Protein AF-A0A6V8Q022-F1 (afdb_monomer)

Sequence (103 aa):
PDPLVVPGGESLSDVFRRSVGVIEEIIENNGGETIQICSHDAVNKVLLCHFLGLELSSFWKFKQGNGCINIIDVLDRNNFMIMLVNDTCHLGGIVDSTAEGAL

InterPro domains:
  IPR013078 Histidine phosphatase superfamily, clade-1 [PF00300] (6-87)
  IPR029033 Histidine phosphatase superfamily [G3DSA:3.40.50.1240] (1-99)
  IPR029033 Histidine phosphatase superfamily [SSF53254] (6-95)

Secondary structure (DSSP, 8-state):
--S---TTS--HHHHHHHHHHHHHHHHHH-TTS-------HHHHHHHHHHHTT--GGGGGG----TT-EEEEEEEETTEEEEEEEEE-GGGTS----PPTT--

Radius of gyration: 14.23 Å; Cα contacts (8 Å, |Δi|>4): 105; chains: 1; bounding box: 35×35×34 Å

Nearest PDB structures (foldseek):
  4ij6-assembly1_B  TM=9.420E-01  e=1.688E-05  Hydrogenobacter thermophilus TK-6
  4ij5-assembly1_B  TM=9.083E-01  e=4.224E-05  Hydrogenobacter thermophilus TK-6
  5zr2-assembly2_D-2  TM=8.784E-01  e=6.198E-04  Entamoeba histolytica HM-1:IMSS-A
  6m1x-assembly1_B  TM=8.813E-01  e=2.620E-03  Entamoeba histolytica
  6cni-assembly1_A  TM=6.583E-01  e=1.027E-01  Homo sapiens

Solvent-accessible surface area (backbone atoms only — not comparable to full-atom values): 6662 Å² total; per-residue (Å²): 134,80,92,62,64,46,91,95,57,66,37,70,67,52,51,32,55,60,51,49,54,52,49,53,53,50,54,74,76,46,76,95,62,89,82,88,84,88,83,51,61,72,56,54,32,41,46,49,23,58,61,70,74,45,61,75,88,52,40,82,77,59,75,62,29,86,86,36,44,66,42,72,48,74,80,50,101,89,41,56,44,81,77,41,73,48,44,24,61,95,78,78,37,88,53,82,76,66,61,92,82,78,119

Mean predicted aligned error: 5.24 Å

Foldseek 3Di:
DQPDDDVVDDGLVRLLVVLVVVVLVVCVVAPPDDDDDDDDLSNVLSVVCQQVVHDCVCSVVADAAVPFDWDWDDPDSRHIDTPDGRDPVVVPDRRPPDPVPPD

Structure (mmCIF, N/CA/C/O backbone):
data_AF-A0A6V8Q022-F1
#
_entry.id   AF-A0A6V8Q022-F1
#
loop_
_atom_site.group_PDB
_atom_site.id
_atom_site.type_symbol
_atom_site.label_atom_id
_atom_site.label_alt_id
_atom_site.label_comp_id
_atom_site.label_asym_id
_atom_site.label_entity_id
_atom_site.label_seq_id
_atom_site.pdbx_PDB_ins_code
_atom_site.Cartn_x
_atom_site.Cartn_y
_atom_site.Cartn_z
_atom_site.occupancy
_atom_site.B_iso_or_equiv
_atom_site.auth_seq_id
_atom_site.auth_comp_id
_atom_site.auth_asym_id
_atom_site.auth_atom_id
_atom_site.pdbx_PDB_model_num
ATOM 1 N N . PRO A 1 1 ? 19.145 8.368 -7.237 1.00 42.22 1 PRO A N 1
ATOM 2 C CA . PRO A 1 1 ? 18.856 7.746 -8.550 1.00 42.22 1 PRO A CA 1
ATOM 3 C C . PRO A 1 1 ? 17.777 6.681 -8.368 1.00 42.22 1 PRO A C 1
ATOM 5 O O . PRO A 1 1 ? 17.984 5.769 -7.579 1.00 42.22 1 PRO A O 1
ATOM 8 N N . ASP A 1 2 ? 16.627 6.855 -9.013 1.00 50.53 2 ASP A N 1
ATOM 9 C CA . ASP A 1 2 ? 15.558 5.856 -9.026 1.00 50.53 2 ASP A CA 1
ATOM 10 C C . ASP A 1 2 ? 15.916 4.817 -10.106 1.00 50.53 2 ASP A C 1
ATOM 12 O O . ASP A 1 2 ? 15.924 5.163 -11.289 1.00 50.53 2 ASP A O 1
ATOM 16 N N . PRO A 1 3 ? 16.366 3.602 -9.744 1.00 54.34 3 PRO A N 1
ATOM 17 C CA . PRO A 1 3 ? 17.010 2.687 -10.687 1.00 54.34 3 PRO A CA 1
ATOM 18 C C . PRO A 1 3 ? 16.034 2.020 -11.672 1.00 54.34 3 PRO A C 1
ATOM 20 O O . PRO A 1 3 ? 16.470 1.207 -12.482 1.00 54.34 3 PRO A O 1
ATOM 23 N N . LEU A 1 4 ? 14.737 2.343 -11.620 1.00 60.78 4 LEU A N 1
ATOM 24 C CA . LEU A 1 4 ? 13.678 1.548 -12.245 1.00 60.78 4 LEU A CA 1
ATOM 25 C C . LEU A 1 4 ? 12.785 2.340 -13.210 1.00 60.78 4 LEU A C 1
ATOM 27 O O . LEU A 1 4 ? 11.575 2.147 -13.264 1.00 60.78 4 LEU A O 1
ATOM 31 N N . VAL A 1 5 ? 13.379 3.223 -14.015 1.00 66.50 5 VAL A N 1
ATOM 32 C CA . VAL A 1 5 ? 12.666 3.809 -15.160 1.00 66.50 5 VAL A CA 1
ATOM 33 C C . VAL A 1 5 ? 12.701 2.813 -16.317 1.00 66.50 5 VAL A C 1
ATOM 35 O O . VAL A 1 5 ? 13.711 2.672 -17.008 1.00 66.50 5 VAL A O 1
ATOM 38 N N . VAL A 1 6 ? 11.589 2.111 -16.530 1.00 74.25 6 VAL A N 1
ATOM 39 C CA . VAL A 1 6 ? 11.403 1.265 -17.715 1.00 74.25 6 VAL A CA 1
ATOM 40 C C . VAL A 1 6 ? 11.260 2.179 -18.940 1.00 74.25 6 VAL A C 1
ATOM 42 O O . VAL A 1 6 ? 10.472 3.125 -18.888 1.00 74.25 6 VAL A O 1
ATOM 45 N N . PRO A 1 7 ? 11.980 1.946 -20.054 1.00 81.75 7 PRO A N 1
ATOM 46 C CA . PRO A 1 7 ? 11.812 2.745 -21.265 1.00 81.75 7 PRO A CA 1
ATOM 47 C C . PRO A 1 7 ? 10.350 2.759 -21.737 1.00 81.75 7 PRO A C 1
ATOM 49 O O . PRO A 1 7 ? 9.783 1.713 -22.043 1.00 81.75 7 PRO A O 1
ATOM 52 N N . GLY A 1 8 ? 9.740 3.946 -21.781 1.00 84.31 8 GLY A N 1
ATOM 53 C CA . GLY A 1 8 ? 8.325 4.123 -22.134 1.00 84.31 8 GLY A CA 1
ATOM 54 C C . GLY A 1 8 ? 7.320 3.770 -21.026 1.00 84.31 8 GLY A C 1
ATOM 55 O O . GLY A 1 8 ? 6.121 3.814 -21.282 1.00 84.31 8 GLY A O 1
ATOM 56 N N . GLY A 1 9 ? 7.790 3.423 -19.824 1.00 86.44 9 GLY A N 1
ATOM 57 C CA . GLY A 1 9 ? 6.969 3.173 -18.638 1.00 86.44 9 GLY A CA 1
ATOM 58 C C . GLY A 1 9 ? 6.947 4.342 -17.647 1.00 86.44 9 GLY A C 1
ATOM 59 O O . GLY A 1 9 ? 7.510 5.407 -17.897 1.00 86.44 9 GLY A O 1
ATOM 60 N N . GLU A 1 10 ? 6.291 4.122 -16.507 1.00 88.69 10 GLU A N 1
ATOM 61 C CA . GLU A 1 10 ? 6.260 5.060 -15.377 1.00 88.69 10 GLU A CA 1
ATOM 62 C C . GLU A 1 10 ? 7.503 4.897 -14.484 1.00 88.69 10 GLU A C 1
ATOM 64 O O .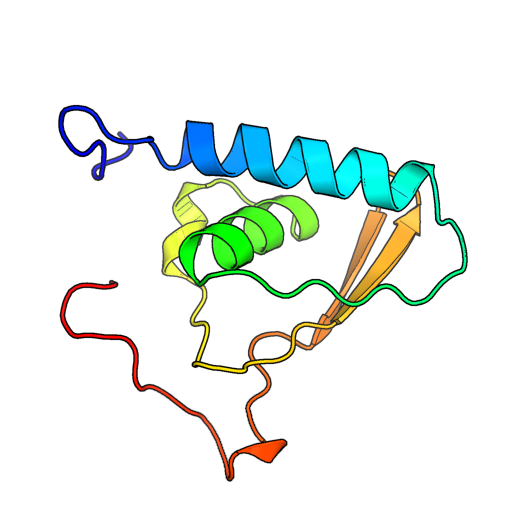 GLU A 1 10 ? 8.000 3.784 -14.295 1.00 88.69 10 GLU A O 1
ATOM 69 N N . SER A 1 11 ? 7.980 5.995 -13.889 1.00 91.12 11 SER A N 1
ATOM 70 C CA . SER A 1 11 ? 8.912 5.939 -12.751 1.00 91.12 11 SER A CA 1
ATOM 71 C C . SER A 1 11 ? 8.168 5.694 -11.428 1.00 91.12 11 SER A C 1
ATOM 73 O O . SER A 1 11 ? 6.957 5.919 -11.352 1.00 91.12 11 SER A O 1
ATOM 75 N N . LEU A 1 12 ? 8.865 5.319 -10.341 1.00 91.25 12 LEU A N 1
ATOM 76 C CA . LEU A 1 12 ? 8.215 5.231 -9.019 1.00 91.25 12 LEU A CA 1
ATOM 77 C C . LEU A 1 12 ? 7.667 6.590 -8.569 1.00 91.25 12 LEU A C 1
ATOM 79 O O . LEU A 1 12 ? 6.637 6.644 -7.900 1.00 91.25 12 LEU A O 1
ATOM 83 N N . SER A 1 13 ? 8.315 7.691 -8.962 1.00 93.50 13 SER A N 1
ATOM 84 C CA . SER A 1 13 ? 7.813 9.042 -8.695 1.00 93.50 13 SER A CA 1
ATOM 85 C C . SER A 1 13 ? 6.487 9.326 -9.408 1.00 93.50 13 SER A C 1
ATOM 87 O O . SER A 1 13 ? 5.606 9.958 -8.821 1.00 93.50 13 SER A O 1
ATOM 89 N N . ASP A 1 14 ? 6.312 8.836 -10.637 1.00 94.56 14 ASP A N 1
ATOM 90 C CA . ASP A 1 14 ? 5.051 8.987 -11.371 1.00 94.56 14 ASP A CA 1
ATOM 91 C C . ASP A 1 14 ? 3.941 8.157 -10.723 1.00 94.56 14 ASP A C 1
ATOM 93 O O . ASP A 1 14 ? 2.857 8.685 -10.462 1.00 94.56 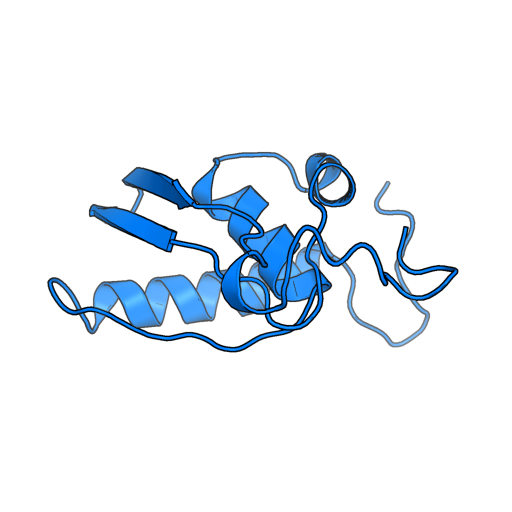14 ASP A O 1
ATOM 97 N N . VAL A 1 15 ? 4.247 6.905 -10.357 1.00 95.56 15 VAL A N 1
ATOM 98 C CA . VAL A 1 15 ? 3.331 6.019 -9.621 1.00 95.56 15 VAL A CA 1
ATOM 99 C C . VAL A 1 15 ? 2.924 6.643 -8.283 1.00 95.56 15 VAL A C 1
ATOM 101 O O . VAL A 1 15 ? 1.736 6.654 -7.959 1.00 95.56 15 VAL A O 1
ATOM 104 N N . PHE A 1 16 ? 3.872 7.206 -7.526 1.00 96.56 16 PHE A N 1
ATOM 105 C CA . PHE A 1 16 ? 3.597 7.928 -6.281 1.00 96.56 16 PHE A CA 1
ATOM 106 C C . PHE A 1 16 ? 2.655 9.105 -6.522 1.00 96.56 16 PHE A C 1
ATOM 108 O O . PHE A 1 16 ? 1.598 9.170 -5.900 1.00 96.56 16 PHE A O 1
ATOM 115 N N . ARG A 1 17 ? 2.990 9.996 -7.466 1.00 96.94 17 ARG A N 1
ATOM 116 C CA . ARG A 1 17 ? 2.210 11.213 -7.735 1.00 96.94 17 ARG A CA 1
ATOM 117 C C . ARG A 1 17 ? 0.762 10.890 -8.098 1.00 96.94 17 ARG A C 1
ATOM 119 O O . ARG A 1 17 ? -0.145 11.494 -7.533 1.00 96.94 17 ARG A O 1
ATOM 126 N N . ARG A 1 18 ? 0.535 9.934 -9.009 1.00 97.12 18 ARG A N 1
ATOM 127 C CA . ARG A 1 18 ? -0.832 9.571 -9.418 1.00 97.12 18 ARG A CA 1
ATOM 128 C C . ARG A 1 18 ? -1.605 8.855 -8.313 1.00 97.12 18 ARG A C 1
ATOM 130 O O . ARG A 1 18 ? -2.808 9.048 -8.204 1.00 97.12 18 ARG A O 1
ATOM 137 N N . SER A 1 19 ? -0.934 8.025 -7.513 1.00 97.69 19 SER A N 1
ATOM 138 C CA . SER A 1 19 ? -1.611 7.218 -6.493 1.00 97.69 19 SER A CA 1
ATOM 139 C C . SER A 1 19 ? -1.983 8.068 -5.284 1.00 97.69 19 SER A C 1
ATOM 141 O O . SER A 1 19 ? -3.122 8.012 -4.837 1.00 97.69 19 SER A O 1
ATOM 143 N N . VAL A 1 20 ? -1.054 8.896 -4.798 1.00 97.00 20 VAL A N 1
ATOM 144 C CA . VAL A 1 20 ? -1.299 9.805 -3.671 1.00 97.00 20 VAL A CA 1
ATOM 145 C C . VAL A 1 20 ? -2.386 10.816 -4.015 1.00 97.00 20 VAL A C 1
ATOM 147 O O . VAL A 1 20 ? -3.299 10.984 -3.221 1.00 97.00 20 VAL A O 1
ATOM 150 N N . GLY A 1 21 ? -2.363 11.405 -5.218 1.00 97.25 21 GLY A N 1
ATOM 151 C CA . GLY A 1 21 ? -3.397 12.363 -5.622 1.00 97.25 21 GLY A CA 1
ATOM 152 C C . GLY A 1 21 ? -4.817 11.784 -5.561 1.00 97.25 21 GLY A C 1
ATOM 153 O O . GLY A 1 21 ? -5.722 12.437 -5.054 1.00 97.25 21 GLY A O 1
ATOM 154 N N . VAL A 1 22 ? -5.006 10.534 -6.004 1.00 97.31 22 VAL A N 1
ATOM 155 C CA . VAL A 1 22 ? -6.309 9.848 -5.916 1.00 97.31 22 VAL A CA 1
ATOM 156 C C . VAL A 1 22 ? -6.686 9.536 -4.465 1.00 97.31 22 VAL A C 1
ATOM 158 O O . VAL A 1 22 ? -7.846 9.675 -4.089 1.00 97.31 22 VAL A O 1
ATOM 161 N N . ILE A 1 23 ? -5.729 9.118 -3.632 1.00 96.00 23 ILE A N 1
ATOM 162 C CA . ILE A 1 23 ? -5.988 8.836 -2.214 1.00 96.00 23 ILE A CA 1
ATOM 163 C C . ILE A 1 23 ? -6.372 10.102 -1.446 1.00 96.00 23 ILE A C 1
ATOM 165 O O . ILE A 1 23 ? -7.323 10.060 -0.671 1.00 96.00 23 ILE A O 1
ATOM 169 N N . GLU A 1 24 ? -5.681 11.219 -1.671 1.00 95.06 24 GLU A N 1
ATOM 170 C CA . GLU A 1 24 ? -6.007 12.502 -1.041 1.00 95.06 24 GLU A CA 1
ATOM 171 C C . GLU A 1 24 ? -7.423 12.960 -1.424 1.00 95.06 24 GLU A C 1
ATOM 173 O O . GLU A 1 24 ? -8.197 13.342 -0.549 1.00 95.06 24 GLU A O 1
ATOM 178 N N . GLU A 1 25 ? -7.813 12.818 -2.696 1.00 95.81 25 GLU A N 1
ATOM 179 C CA . GLU A 1 25 ? -9.181 13.101 -3.152 1.00 95.81 25 GLU A CA 1
ATOM 180 C C . GLU A 1 25 ? -10.221 12.189 -2.475 1.00 95.81 25 GLU A C 1
ATOM 182 O O . GLU A 1 25 ? -11.287 12.649 -2.059 1.00 95.81 25 GLU A O 1
ATOM 187 N N . ILE A 1 26 ? -9.927 10.893 -2.327 1.00 95.06 26 ILE A N 1
ATOM 188 C CA . ILE A 1 26 ? -10.814 9.952 -1.628 1.00 95.06 26 ILE A CA 1
ATOM 189 C C . ILE A 1 26 ? -10.972 10.355 -0.158 1.00 95.06 26 ILE A C 1
ATOM 191 O O . ILE A 1 26 ? -12.094 10.387 0.345 1.00 95.06 26 ILE A O 1
ATOM 195 N N . ILE A 1 27 ? -9.878 10.690 0.526 1.00 93.69 27 ILE A N 1
ATOM 196 C CA . ILE A 1 27 ? -9.896 11.096 1.936 1.00 93.69 27 ILE A CA 1
ATOM 197 C C . ILE A 1 27 ? -10.722 12.370 2.130 1.00 93.69 27 ILE A C 1
ATOM 199 O O . ILE A 1 27 ? -11.553 12.430 3.036 1.00 93.69 27 ILE A O 1
ATOM 203 N N . GLU A 1 28 ? -10.530 13.372 1.270 1.00 93.69 28 GLU A N 1
ATOM 204 C CA . GLU A 1 28 ? -11.248 14.648 1.350 1.00 93.69 28 GLU A CA 1
ATOM 205 C C . GLU A 1 28 ? -12.764 14.488 1.185 1.00 93.69 28 GLU A C 1
ATOM 207 O O . GLU A 1 28 ? -13.532 15.204 1.829 1.00 93.69 28 GLU A O 1
ATOM 212 N N . ASN A 1 29 ? -13.202 13.531 0.365 1.00 94.94 29 ASN A N 1
ATOM 213 C CA . ASN A 1 29 ? -14.613 13.355 0.026 1.00 94.94 29 ASN A CA 1
ATOM 214 C C . ASN A 1 29 ? -15.373 12.361 0.922 1.00 94.94 29 ASN A C 1
ATOM 216 O O . ASN A 1 29 ? -16.594 12.279 0.810 1.00 94.94 29 ASN A O 1
ATOM 220 N N . ASN A 1 30 ? -14.693 11.606 1.791 1.00 92.81 30 ASN A N 1
ATOM 221 C CA . ASN A 1 30 ? -15.289 10.463 2.504 1.00 92.81 30 ASN A CA 1
ATOM 222 C C . ASN A 1 30 ? -14.913 10.430 4.002 1.00 92.81 30 ASN A C 1
ATOM 224 O O . ASN A 1 30 ? -14.649 9.375 4.584 1.00 92.81 30 ASN A O 1
ATOM 228 N N . GLY A 1 31 ? -14.848 11.599 4.645 1.00 88.12 31 GLY A N 1
ATOM 229 C CA . GLY A 1 31 ? -14.482 11.713 6.058 1.00 88.12 31 GLY A CA 1
ATOM 230 C C . GLY A 1 31 ? -15.416 10.933 6.995 1.00 88.12 31 GLY A C 1
ATOM 231 O O . GLY A 1 31 ? -16.631 11.114 6.970 1.00 88.12 31 GLY A O 1
ATOM 232 N N . GLY A 1 32 ? -14.834 10.102 7.866 1.00 88.88 32 GLY A N 1
ATOM 233 C CA . GLY A 1 32 ? -15.564 9.300 8.859 1.00 88.88 32 GLY A CA 1
ATOM 234 C C . GLY A 1 32 ? -16.100 7.959 8.345 1.00 88.88 32 GLY A C 1
ATOM 235 O O . GLY A 1 32 ? -16.684 7.208 9.127 1.00 88.88 32 GLY A O 1
ATOM 236 N N . GLU A 1 33 ? -15.891 7.634 7.069 1.00 94.88 33 GLU A N 1
ATOM 237 C CA . GLU A 1 33 ? -16.285 6.353 6.484 1.00 94.88 33 GLU A CA 1
ATOM 238 C C . GLU A 1 33 ? -15.143 5.325 6.495 1.00 94.88 33 GLU A C 1
ATOM 240 O O . GLU A 1 33 ? -13.966 5.656 6.625 1.00 94.88 33 GLU A O 1
ATOM 245 N N . THR A 1 34 ? -15.493 4.045 6.342 1.00 96.62 34 THR A N 1
ATOM 246 C CA . THR A 1 34 ? -14.522 2.974 6.076 1.00 96.62 34 THR A CA 1
ATOM 247 C C . THR A 1 34 ? -14.492 2.691 4.582 1.00 96.62 34 THR A C 1
ATOM 249 O O . THR A 1 34 ? -15.497 2.273 4.010 1.00 96.62 34 THR A O 1
ATOM 252 N N . ILE A 1 35 ? -13.330 2.879 3.959 1.00 96.94 35 ILE A N 1
ATOM 253 C CA . ILE A 1 35 ? -13.158 2.765 2.508 1.00 96.94 35 ILE A CA 1
ATOM 254 C C . ILE A 1 35 ? -12.250 1.580 2.203 1.00 96.94 35 ILE A C 1
ATOM 256 O O . ILE A 1 35 ? -11.160 1.458 2.761 1.00 96.94 35 ILE A O 1
ATOM 260 N N . GLN A 1 36 ? -12.682 0.716 1.287 1.00 97.06 36 GLN A N 1
ATOM 261 C CA . GLN A 1 36 ? -11.858 -0.376 0.784 1.00 97.06 36 GLN A CA 1
ATOM 262 C C . GLN A 1 36 ? -11.202 0.023 -0.537 1.00 97.06 36 GLN A C 1
ATOM 264 O O . GLN A 1 36 ? -11.880 0.430 -1.479 1.00 97.06 36 GLN A O 1
ATOM 269 N N . ILE A 1 37 ? -9.884 -0.157 -0.621 1.00 97.19 37 ILE A N 1
ATOM 270 C CA . ILE A 1 37 ? -9.101 0.101 -1.830 1.00 97.19 37 ILE A CA 1
ATOM 271 C C . ILE A 1 37 ? -8.349 -1.173 -2.201 1.00 97.19 37 ILE A C 1
ATOM 273 O O . ILE A 1 37 ? -7.591 -1.716 -1.399 1.00 97.19 37 ILE A O 1
ATOM 277 N N . CYS A 1 38 ? -8.552 -1.639 -3.432 1.00 97.31 38 CYS A N 1
ATOM 278 C CA . CYS A 1 38 ? -7.836 -2.775 -4.002 1.00 97.31 38 CYS A CA 1
ATOM 279 C C . CYS A 1 38 ? -6.853 -2.263 -5.052 1.00 97.31 38 CYS A C 1
ATOM 281 O O . CYS A 1 38 ? -7.253 -1.591 -6.002 1.00 97.31 38 CYS A O 1
ATOM 283 N N . SER A 1 39 ? -5.572 -2.581 -4.887 1.00 96.12 39 SER A N 1
ATOM 284 C CA . SER A 1 39 ? -4.518 -2.134 -5.796 1.00 96.12 39 SER A CA 1
ATOM 285 C C . SER A 1 39 ? -3.382 -3.159 -5.882 1.00 96.12 39 SER A C 1
ATOM 287 O O . SER A 1 39 ? -3.513 -4.295 -5.426 1.00 96.12 39 SER A O 1
ATOM 289 N N . HIS A 1 40 ? -2.280 -2.768 -6.516 1.00 94.62 40 HIS A N 1
ATOM 290 C CA . HIS A 1 40 ? -1.123 -3.611 -6.799 1.00 94.62 40 HIS A CA 1
ATOM 291 C C . HIS A 1 40 ? 0.066 -3.282 -5.891 1.00 94.62 40 HIS A C 1
ATOM 293 O O . HIS A 1 40 ? 0.150 -2.187 -5.338 1.00 94.62 40 HIS A O 1
ATOM 299 N N . ASP A 1 41 ? 1.025 -4.208 -5.816 1.00 92.88 41 ASP A N 1
ATOM 300 C CA . ASP A 1 41 ? 2.234 -4.127 -4.983 1.00 92.88 41 ASP A CA 1
ATOM 301 C C . ASP A 1 41 ? 2.921 -2.750 -5.030 1.00 92.88 41 ASP A C 1
ATOM 303 O O . ASP A 1 41 ? 3.029 -2.078 -4.005 1.00 92.88 41 ASP A O 1
ATOM 307 N N . ALA A 1 42 ? 3.306 -2.279 -6.221 1.00 93.75 42 ALA A N 1
ATOM 308 C CA . ALA A 1 42 ? 4.008 -1.005 -6.359 1.00 93.75 42 ALA A CA 1
ATOM 309 C C . ALA A 1 42 ? 3.176 0.193 -5.872 1.00 93.75 42 ALA A C 1
ATOM 311 O O . ALA A 1 42 ? 3.708 1.088 -5.221 1.00 93.75 42 ALA A O 1
ATOM 312 N N . VAL A 1 43 ? 1.866 0.197 -6.140 1.00 96.94 43 VAL A N 1
ATOM 313 C CA . VAL A 1 43 ? 0.970 1.265 -5.679 1.00 96.94 43 VAL A CA 1
ATOM 314 C C . VAL A 1 43 ? 0.846 1.235 -4.155 1.00 96.94 43 VAL A C 1
ATOM 316 O O . VAL A 1 43 ? 1.018 2.262 -3.506 1.00 96.94 43 VAL A O 1
ATOM 319 N N . ASN A 1 44 ? 0.628 0.060 -3.565 1.00 97.19 44 ASN A N 1
ATOM 320 C CA . ASN A 1 44 ? 0.524 -0.077 -2.113 1.00 97.19 44 ASN A CA 1
ATOM 321 C C . ASN A 1 44 ? 1.810 0.385 -1.415 1.00 97.19 44 ASN A C 1
ATOM 323 O O . ASN A 1 44 ? 1.748 1.117 -0.433 1.00 97.19 44 ASN A O 1
ATOM 327 N N . LYS A 1 45 ? 2.983 0.023 -1.946 1.00 96.75 45 LYS A N 1
ATOM 328 C CA . LYS A 1 45 ? 4.281 0.422 -1.385 1.00 96.75 45 LYS A CA 1
ATOM 329 C C . LYS A 1 45 ? 4.513 1.934 -1.429 1.00 96.75 45 LYS A C 1
ATOM 331 O O . LYS A 1 45 ? 4.971 2.494 -0.435 1.00 96.75 45 LYS A O 1
ATOM 336 N N . VAL A 1 46 ? 4.183 2.613 -2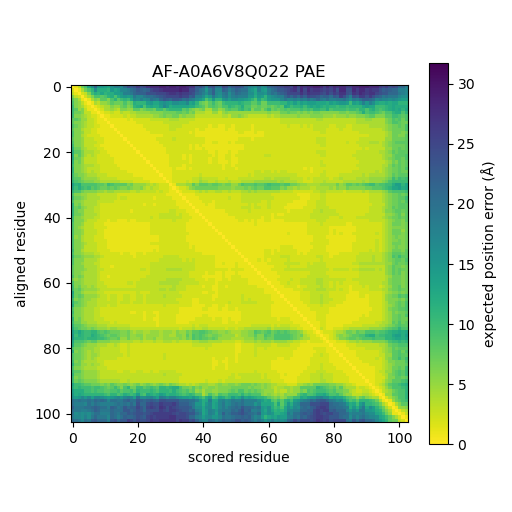.534 1.00 97.19 46 VAL A N 1
ATOM 337 C CA . VAL A 1 46 ? 4.317 4.084 -2.591 1.00 97.19 46 VAL A CA 1
ATOM 338 C C . VAL A 1 46 ? 3.323 4.786 -1.663 1.00 97.19 46 VAL A C 1
ATOM 340 O O . VAL A 1 46 ? 3.677 5.798 -1.059 1.00 97.19 46 VAL A O 1
ATOM 343 N N . LEU A 1 47 ? 2.119 4.231 -1.488 1.00 97.69 47 LEU A N 1
ATOM 344 C CA . LEU A 1 47 ? 1.138 4.744 -0.530 1.00 97.69 47 LEU A CA 1
ATOM 345 C C . LEU A 1 47 ? 1.598 4.542 0.917 1.00 97.69 47 LEU A C 1
ATOM 347 O O . LEU A 1 47 ? 1.474 5.456 1.723 1.00 97.69 47 LEU A O 1
ATOM 351 N N . LEU A 1 48 ? 2.209 3.400 1.246 1.00 97.81 48 LEU A N 1
ATOM 352 C CA . LEU A 1 48 ? 2.823 3.187 2.560 1.00 97.81 48 LEU A CA 1
ATOM 353 C C . LEU A 1 48 ? 3.953 4.187 2.826 1.00 97.81 48 LEU A C 1
ATOM 355 O O . LEU A 1 48 ? 4.036 4.706 3.937 1.00 97.81 48 LEU A O 1
ATOM 359 N N . CYS A 1 49 ? 4.783 4.512 1.825 1.00 97.38 49 CYS A N 1
ATOM 360 C CA . CYS A 1 49 ? 5.758 5.597 1.965 1.00 97.38 49 CYS A CA 1
ATOM 361 C C . CYS A 1 49 ? 5.075 6.933 2.292 1.00 97.38 49 CYS A C 1
ATOM 363 O O . CYS A 1 49 ? 5.511 7.612 3.217 1.00 97.38 49 CYS A O 1
ATOM 365 N N . HIS A 1 50 ? 3.999 7.286 1.581 1.00 97.00 50 HIS A N 1
ATOM 366 C CA . HIS A 1 50 ? 3.240 8.511 1.838 1.00 97.00 50 HIS A CA 1
ATOM 367 C C . HIS A 1 50 ? 2.664 8.544 3.262 1.00 97.00 50 HIS A C 1
ATOM 369 O O . HIS A 1 50 ? 2.963 9.469 4.014 1.00 97.00 50 HIS A O 1
ATOM 375 N N . PHE A 1 51 ? 1.920 7.511 3.666 1.00 97.00 51 PHE A N 1
ATOM 376 C CA . PHE A 1 51 ? 1.267 7.477 4.977 1.00 97.00 51 PHE A CA 1
ATOM 377 C C . PHE A 1 51 ? 2.256 7.467 6.150 1.00 97.00 51 PHE A C 1
ATOM 379 O O . PHE A 1 51 ? 1.954 7.998 7.214 1.00 97.00 51 PHE A O 1
ATOM 386 N N . LEU A 1 52 ? 3.444 6.880 5.971 1.00 95.81 52 LEU A N 1
ATOM 387 C CA . LEU A 1 52 ? 4.501 6.854 6.988 1.00 95.81 52 LEU A CA 1
ATOM 388 C C . LEU A 1 52 ? 5.443 8.070 6.929 1.00 95.81 52 LEU A C 1
ATOM 390 O O . LEU A 1 52 ? 6.380 8.140 7.725 1.00 95.81 52 LEU A O 1
ATOM 394 N N . GLY A 1 53 ? 5.248 9.000 5.986 1.00 95.38 53 GLY A N 1
ATOM 395 C CA . GLY A 1 53 ? 6.144 10.144 5.788 1.00 95.38 53 GLY A CA 1
ATOM 396 C C . GLY A 1 53 ? 7.571 9.741 5.396 1.00 95.38 53 GLY A C 1
ATOM 397 O O . GLY A 1 53 ? 8.537 10.398 5.783 1.00 95.38 53 GLY A O 1
ATOM 398 N N . LEU A 1 54 ? 7.723 8.629 4.673 1.00 96.25 54 LEU A N 1
ATOM 399 C CA . LEU A 1 54 ? 9.014 8.091 4.256 1.00 96.25 54 LEU A CA 1
ATOM 400 C C . LEU A 1 54 ? 9.365 8.506 2.829 1.00 96.25 54 LEU A C 1
ATOM 402 O O . LEU A 1 54 ? 8.525 8.553 1.933 1.00 96.25 54 LEU A O 1
ATOM 406 N N . GLU A 1 55 ? 10.661 8.680 2.600 1.00 95.81 55 GLU A N 1
ATOM 407 C CA . GLU A 1 55 ? 11.223 8.817 1.260 1.00 95.81 55 GLU A CA 1
ATOM 408 C C . GLU A 1 55 ? 10.939 7.576 0.398 1.00 95.81 55 GLU A C 1
ATOM 410 O O . GLU A 1 55 ? 10.969 6.441 0.889 1.00 95.81 55 GLU A O 1
ATOM 415 N N . LEU A 1 56 ? 10.777 7.770 -0.918 1.00 93.94 56 LEU A N 1
ATOM 416 C CA . LEU A 1 56 ? 10.556 6.678 -1.884 1.00 93.94 56 LEU A CA 1
ATOM 417 C C . LEU A 1 56 ? 11.676 5.629 -1.897 1.00 93.94 56 LEU A C 1
ATOM 419 O O . LEU A 1 56 ? 11.445 4.484 -2.271 1.00 93.94 56 LEU A O 1
ATOM 423 N N . SER A 1 57 ? 12.870 5.965 -1.407 1.00 92.50 57 SER A N 1
ATOM 424 C CA . SER A 1 57 ? 13.952 4.997 -1.186 1.00 92.50 57 SER A CA 1
ATOM 425 C C . SER A 1 57 ? 13.585 3.879 -0.196 1.00 92.50 57 SER A C 1
ATOM 427 O O . SER A 1 57 ? 14.228 2.831 -0.189 1.00 92.50 57 SER A O 1
ATOM 429 N N . SER A 1 58 ? 12.544 4.069 0.622 1.00 94.69 58 SER A N 1
ATOM 430 C CA . SER A 1 58 ? 12.009 3.051 1.533 1.00 94.69 58 SER A CA 1
ATOM 431 C C . SER A 1 58 ? 11.040 2.070 0.867 1.00 94.69 58 SER A C 1
ATOM 433 O O . SER A 1 58 ? 10.648 1.111 1.523 1.00 94.69 58 SER A O 1
ATOM 435 N N . PHE A 1 59 ? 10.704 2.246 -0.416 1.00 92.81 59 PHE A N 1
ATOM 436 C CA . PHE A 1 59 ? 9.797 1.372 -1.175 1.00 92.81 59 PHE A CA 1
ATOM 437 C C . PHE A 1 59 ? 10.121 -0.124 -1.010 1.00 92.81 59 PHE A C 1
ATOM 439 O O . PHE A 1 59 ? 9.236 -0.937 -0.747 1.00 92.81 59 PHE A O 1
ATOM 446 N N . TRP A 1 60 ? 11.407 -0.478 -1.074 1.00 90.25 60 TRP A N 1
ATOM 447 C CA . TRP A 1 60 ? 11.898 -1.860 -0.982 1.00 90.25 60 TRP A CA 1
ATOM 448 C C . TRP A 1 60 ? 11.884 -2.448 0.434 1.00 90.25 60 TRP A C 1
ATOM 450 O O . TRP A 1 60 ? 12.191 -3.623 0.620 1.00 90.25 60 TRP A O 1
ATOM 460 N N . LYS A 1 61 ? 11.549 -1.649 1.454 1.00 92.12 61 LYS A N 1
ATOM 461 C CA . LYS A 1 61 ? 11.470 -2.115 2.849 1.00 92.12 61 LYS A CA 1
ATOM 462 C C . LYS A 1 61 ? 10.144 -2.797 3.167 1.00 92.12 61 LYS A C 1
ATOM 464 O O . LYS A 1 61 ? 10.026 -3.430 4.214 1.00 92.12 61 LYS A O 1
ATOM 469 N N . PHE A 1 62 ? 9.154 -2.665 2.292 1.00 92.00 62 PHE A N 1
ATOM 470 C CA . PHE A 1 62 ? 7.837 -3.257 2.470 1.00 92.00 62 PHE A CA 1
ATOM 471 C C . PHE A 1 62 ? 7.710 -4.525 1.632 1.00 92.00 62 PHE A C 1
ATOM 473 O O . PHE A 1 62 ? 8.064 -4.538 0.457 1.00 92.00 62 PHE A O 1
ATOM 480 N N . LYS A 1 63 ? 7.146 -5.582 2.215 1.00 91.31 63 LYS A N 1
ATOM 481 C CA . LYS A 1 63 ? 6.582 -6.698 1.449 1.00 91.31 63 LYS A CA 1
ATOM 482 C C . LYS A 1 63 ? 5.067 -6.529 1.370 1.00 91.31 63 LYS A C 1
ATOM 484 O O . LYS A 1 63 ? 4.457 -6.043 2.323 1.00 91.31 63 LYS A O 1
ATOM 489 N N . GLN A 1 64 ? 4.477 -6.916 0.243 1.00 93.12 64 GLN A N 1
ATOM 490 C CA . GLN A 1 64 ? 3.031 -6.997 0.050 1.00 93.12 64 GLN A CA 1
ATOM 491 C C . GLN A 1 64 ? 2.725 -8.350 -0.591 1.00 93.12 64 GLN A C 1
ATOM 493 O O . GLN A 1 64 ? 3.006 -8.574 -1.767 1.00 93.12 64 GLN A O 1
ATOM 498 N N . GLY A 1 65 ? 2.210 -9.278 0.208 1.00 93.19 65 GLY A N 1
ATOM 499 C CA . GLY A 1 65 ? 1.728 -10.563 -0.275 1.00 93.19 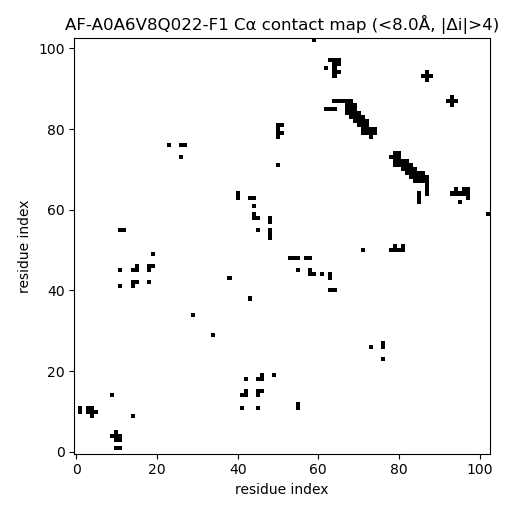65 GLY A CA 1
ATOM 500 C C . GLY A 1 65 ? 0.443 -10.388 -1.079 1.00 93.19 65 GLY A C 1
ATOM 501 O O . GLY A 1 65 ? -0.323 -9.444 -0.874 1.00 93.19 65 GLY A O 1
ATOM 502 N N . ASN A 1 66 ? 0.171 -11.314 -1.995 1.00 93.19 66 ASN A N 1
ATOM 503 C CA . ASN A 1 66 ? -1.078 -11.287 -2.750 1.00 93.19 66 ASN A CA 1
ATOM 504 C C . ASN A 1 66 ? -2.274 -11.362 -1.793 1.00 93.19 66 ASN A C 1
ATOM 506 O O . ASN A 1 66 ? -2.325 -12.236 -0.933 1.00 93.19 66 ASN A O 1
ATOM 510 N N . GLY A 1 67 ? -3.233 -10.450 -1.960 1.00 94.06 67 GLY A N 1
ATOM 511 C CA . GLY A 1 67 ? -4.408 -10.371 -1.091 1.00 94.06 67 GLY A CA 1
ATOM 512 C C . GLY A 1 67 ? -4.122 -9.828 0.310 1.00 94.06 67 GLY A C 1
ATOM 513 O O . GLY A 1 67 ? -4.988 -9.937 1.171 1.00 94.06 67 GLY A O 1
ATOM 514 N N . CYS A 1 68 ? -2.940 -9.254 0.565 1.00 96.25 68 CYS A N 1
ATOM 515 C CA . CYS A 1 68 ? -2.647 -8.700 1.877 1.00 96.25 68 CYS A CA 1
ATOM 516 C C . CYS A 1 68 ? -3.572 -7.530 2.236 1.00 96.25 68 CYS A C 1
ATOM 518 O O . CYS A 1 68 ? -3.942 -6.721 1.381 1.00 96.25 68 CYS A O 1
ATOM 520 N N . ILE A 1 69 ? -3.882 -7.406 3.523 1.00 97.81 69 ILE A N 1
ATOM 521 C CA . ILE A 1 69 ? -4.674 -6.309 4.071 1.00 97.81 69 ILE A CA 1
ATOM 522 C C . ILE A 1 69 ? -3.734 -5.317 4.760 1.00 97.81 69 ILE A C 1
ATOM 524 O O . ILE A 1 69 ? -2.886 -5.693 5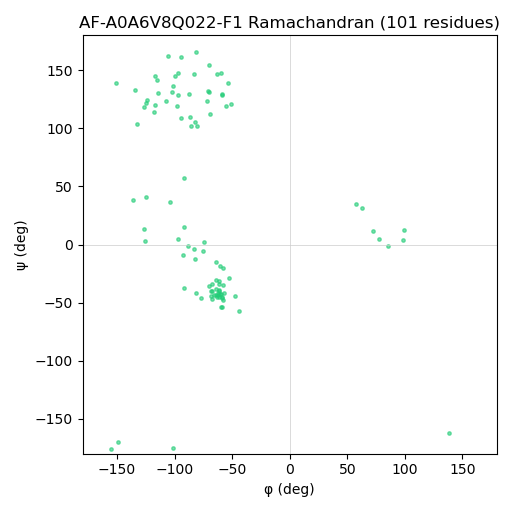.573 1.00 97.81 69 ILE A O 1
ATOM 528 N N . ASN A 1 70 ? -3.909 -4.037 4.437 1.00 98.19 70 ASN A N 1
ATOM 529 C CA . ASN A 1 70 ? -3.336 -2.917 5.175 1.00 98.19 70 ASN A CA 1
ATOM 530 C C . ASN A 1 70 ? -4.491 -2.110 5.781 1.00 98.19 70 ASN A C 1
ATOM 532 O O . ASN A 1 70 ? -5.521 -1.943 5.127 1.00 98.19 70 ASN A O 1
ATOM 536 N N . ILE A 1 71 ? -4.325 -1.613 7.006 1.00 98.19 71 ILE A N 1
ATOM 537 C CA . ILE A 1 71 ? -5.310 -0.758 7.682 1.00 98.19 71 ILE A CA 1
ATOM 538 C C . ILE A 1 71 ? -4.605 0.526 8.102 1.00 98.19 71 ILE A C 1
ATOM 540 O O . ILE A 1 71 ? -3.615 0.488 8.838 1.00 98.19 71 ILE A O 1
ATOM 544 N N . ILE A 1 72 ? -5.124 1.646 7.606 1.00 97.94 72 ILE A N 1
ATOM 545 C CA . ILE A 1 72 ? -4.631 2.992 7.866 1.00 97.94 72 ILE A CA 1
ATOM 546 C C . ILE A 1 72 ? -5.813 3.817 8.360 1.00 97.94 72 ILE A C 1
ATOM 548 O O . ILE A 1 72 ? -6.777 4.008 7.620 1.00 97.94 72 ILE A O 1
ATOM 552 N N . ASP A 1 73 ? -5.715 4.313 9.587 1.00 96.94 73 ASP A N 1
ATOM 553 C CA . ASP A 1 73 ? -6.672 5.271 10.123 1.00 96.94 73 ASP A CA 1
ATOM 554 C C . ASP A 1 73 ? -6.221 6.685 9.749 1.00 96.94 73 ASP A C 1
ATOM 556 O O . ASP A 1 73 ? -5.067 7.073 9.964 1.00 96.94 73 ASP A O 1
ATOM 560 N N . VAL A 1 74 ? -7.140 7.468 9.190 1.00 95.38 74 VAL A N 1
ATOM 561 C CA . VAL A 1 74 ? -6.913 8.876 8.856 1.00 95.38 74 VAL A CA 1
ATOM 562 C C . VAL A 1 74 ? -7.409 9.723 10.022 1.00 95.38 74 VAL A C 1
ATOM 564 O O . VAL A 1 74 ? -8.612 9.816 10.258 1.00 95.38 74 VAL A O 1
ATOM 567 N N . LEU A 1 75 ? -6.481 10.320 10.771 1.00 91.19 75 LEU A N 1
ATOM 568 C CA . LEU A 1 75 ? -6.814 11.176 11.914 1.00 91.19 75 LEU A CA 1
ATOM 569 C C . LEU A 1 75 ? -7.171 12.591 11.442 1.00 91.19 75 LEU A C 1
ATOM 571 O O . LEU A 1 75 ? -8.128 13.192 11.924 1.00 91.19 75 LEU A O 1
ATOM 575 N N . ASP A 1 76 ? -6.403 13.098 10.478 1.00 85.44 76 ASP A N 1
ATOM 576 C CA . ASP A 1 76 ? -6.685 14.303 9.701 1.00 85.44 76 ASP A CA 1
ATOM 577 C C . ASP A 1 76 ? -5.964 14.234 8.341 1.00 85.44 76 ASP A C 1
ATOM 579 O O . ASP A 1 76 ? -5.338 13.225 8.017 1.00 85.44 76 ASP A O 1
ATOM 583 N N . ARG A 1 77 ? -6.043 15.306 7.539 1.00 78.31 77 ARG A N 1
ATOM 584 C CA . ARG A 1 77 ? -5.522 15.358 6.160 1.00 78.31 77 ARG A CA 1
ATOM 585 C C . ARG A 1 77 ? -4.051 14.939 6.021 1.00 78.31 77 ARG A C 1
ATOM 587 O O . ARG A 1 77 ? -3.686 14.451 4.961 1.00 78.31 77 ARG A O 1
ATOM 594 N N . ASN A 1 78 ? -3.222 15.136 7.049 1.00 83.44 78 ASN A N 1
ATOM 595 C CA . ASN A 1 78 ? -1.785 14.843 6.998 1.00 83.44 78 ASN A CA 1
ATOM 596 C C . ASN A 1 78 ? -1.307 13.917 8.127 1.00 83.44 78 ASN A C 1
ATOM 598 O O . ASN A 1 78 ? -0.107 13.666 8.234 1.00 83.44 78 ASN A O 1
ATOM 602 N N . ASN A 1 79 ? -2.210 13.437 8.984 1.00 91.06 79 ASN A N 1
ATOM 603 C CA . ASN A 1 79 ? -1.876 12.582 10.114 1.00 91.06 79 ASN A 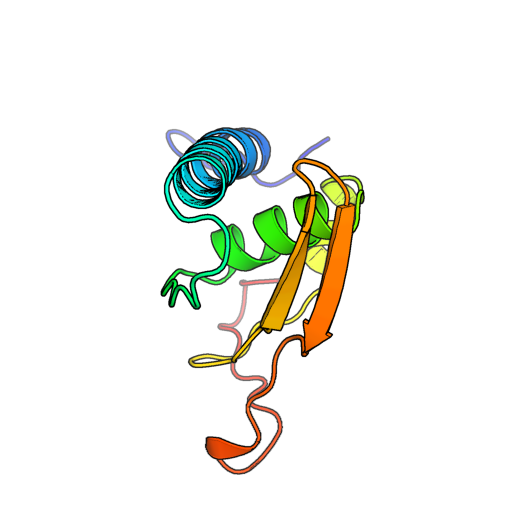CA 1
ATOM 604 C C . ASN A 1 79 ? -2.551 11.222 9.965 1.00 91.06 79 ASN A C 1
ATOM 606 O O . ASN A 1 79 ? -3.773 11.087 10.058 1.00 91.06 79 ASN A O 1
ATOM 610 N N . PHE A 1 80 ? -1.716 10.204 9.785 1.00 96.25 80 PHE A N 1
ATOM 611 C CA . PHE A 1 80 ? -2.129 8.828 9.556 1.00 96.25 80 PHE A CA 1
ATOM 612 C C . PHE A 1 80 ? -1.638 7.929 10.687 1.00 96.25 80 PHE A C 1
ATOM 614 O O . PHE A 1 80 ? -0.536 8.107 11.211 1.00 96.25 80 PHE A O 1
ATOM 621 N N . MET A 1 81 ? -2.440 6.930 11.039 1.00 96.81 81 MET A N 1
ATOM 622 C CA . MET A 1 81 ? -2.056 5.871 11.963 1.00 96.81 81 MET A CA 1
ATOM 623 C C . MET A 1 81 ? -2.077 4.530 11.235 1.00 96.81 81 MET A C 1
ATOM 625 O O . MET A 1 81 ? -3.101 4.098 10.715 1.00 96.81 81 MET A O 1
ATOM 629 N N . ILE A 1 82 ? -0.927 3.861 11.194 1.00 97.25 82 ILE A N 1
ATOM 630 C CA . ILE A 1 82 ? -0.799 2.543 10.574 1.00 97.25 82 ILE A CA 1
ATOM 631 C C . ILE A 1 82 ? -1.162 1.474 11.601 1.00 97.25 82 ILE A C 1
ATOM 633 O O . ILE A 1 82 ? -0.411 1.234 12.546 1.00 97.25 82 ILE A O 1
ATOM 637 N N . MET A 1 83 ? -2.302 0.822 11.397 1.00 97.88 83 MET A N 1
ATOM 638 C CA . MET A 1 83 ? -2.819 -0.207 12.302 1.00 97.88 83 MET A CA 1
ATOM 639 C C . MET A 1 83 ? -2.357 -1.606 11.906 1.00 97.88 83 MET A C 1
ATOM 641 O O . MET A 1 83 ? -2.074 -2.443 12.763 1.00 97.88 83 MET A O 1
ATOM 645 N N . LEU A 1 84 ? -2.274 -1.867 10.601 1.00 97.50 84 LEU A N 1
ATOM 646 C CA . LEU A 1 84 ? -1.912 -3.170 10.060 1.00 97.50 84 LEU A CA 1
ATOM 647 C C . LEU A 1 84 ? -1.219 -3.000 8.712 1.00 97.50 84 LEU A C 1
ATOM 649 O O . LEU A 1 84 ? -1.652 -2.194 7.890 1.00 97.50 84 LEU A O 1
ATOM 653 N N . VAL A 1 85 ? -0.169 -3.782 8.469 1.00 96.69 85 VAL A N 1
ATOM 654 C CA . VAL A 1 85 ? 0.532 -3.815 7.182 1.00 96.69 85 VAL A 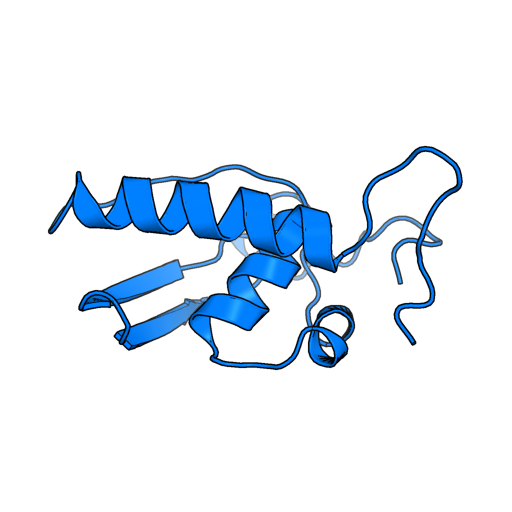CA 1
ATOM 655 C C . VAL A 1 85 ? 0.777 -5.259 6.793 1.00 96.69 85 VAL A C 1
ATOM 657 O O . VAL A 1 85 ? 1.292 -6.036 7.596 1.00 96.69 85 VAL A O 1
ATOM 660 N N . ASN A 1 86 ? 0.474 -5.584 5.539 1.00 95.75 86 ASN A N 1
ATOM 661 C CA . ASN A 1 86 ? 0.762 -6.874 4.924 1.00 95.75 86 ASN A CA 1
ATOM 662 C C . ASN A 1 86 ? 0.138 -8.088 5.653 1.00 95.75 86 ASN A C 1
ATOM 664 O O . ASN A 1 86 ? 0.738 -9.167 5.697 1.00 95.75 86 ASN A O 1
ATOM 668 N N . ASP A 1 87 ? -1.058 -7.942 6.233 1.00 96.62 87 ASP A N 1
ATOM 669 C CA . ASP A 1 87 ? -1.717 -9.087 6.863 1.00 96.62 87 ASP A CA 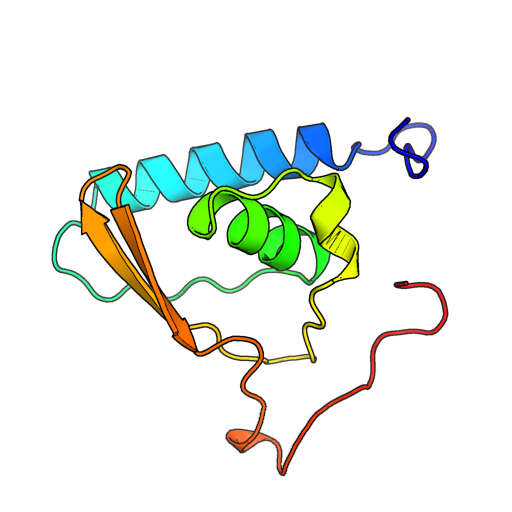1
ATOM 670 C C . ASP A 1 87 ? -2.225 -10.068 5.814 1.00 96.62 87 ASP A C 1
ATOM 672 O O . ASP A 1 87 ? -3.014 -9.728 4.934 1.00 96.62 87 ASP A O 1
ATOM 676 N N . THR A 1 88 ? -1.769 -11.306 5.933 1.00 96.81 88 THR A N 1
ATOM 677 C CA . THR A 1 88 ? -2.161 -12.427 5.073 1.00 96.81 88 THR A CA 1
ATOM 678 C C . THR A 1 88 ? -2.650 -13.614 5.902 1.00 96.81 88 THR A C 1
ATOM 680 O O . THR A 1 88 ? -2.845 -14.707 5.380 1.00 96.81 88 THR A O 1
ATOM 683 N N . CYS A 1 89 ? -2.924 -13.412 7.199 1.00 95.94 89 CYS A N 1
ATOM 684 C CA . CYS A 1 89 ? -3.317 -14.486 8.113 1.00 95.94 89 CYS A CA 1
ATOM 685 C C . CYS A 1 89 ? -4.583 -15.218 7.646 1.00 95.94 89 CYS A C 1
ATOM 687 O O . CYS A 1 89 ? -4.682 -16.437 7.784 1.00 95.94 89 CYS A O 1
ATOM 689 N N . HIS A 1 90 ? -5.517 -14.497 7.022 1.00 95.44 90 HIS A N 1
ATOM 690 C CA . HIS A 1 90 ? -6.734 -15.060 6.433 1.00 95.44 90 HIS A CA 1
ATOM 691 C C . HIS A 1 90 ? -6.473 -16.031 5.260 1.00 95.44 90 HIS A C 1
ATOM 693 O O . HIS A 1 90 ? -7.361 -16.802 4.901 1.00 95.44 90 HIS A O 1
ATOM 699 N N . LEU A 1 91 ? -5.260 -16.034 4.695 1.00 95.19 91 LEU A N 1
ATOM 700 C CA . LEU A 1 91 ? -4.796 -16.960 3.654 1.00 95.19 91 LEU A CA 1
ATOM 701 C C . LEU A 1 91 ? -3.996 -18.147 4.218 1.00 95.19 91 LEU A C 1
ATOM 703 O O . LEU A 1 91 ? -3.478 -18.957 3.451 1.00 95.19 91 LEU A O 1
ATOM 707 N N . GLY A 1 92 ? -3.895 -18.276 5.545 1.00 93.44 92 GLY A N 1
ATOM 708 C CA . GLY A 1 92 ? -3.188 -19.376 6.207 1.00 93.44 92 GLY A CA 1
ATOM 709 C C . GLY A 1 92 ? -1.766 -19.053 6.675 1.00 93.44 92 GLY A C 1
ATOM 710 O O . GLY A 1 92 ? -1.035 -19.972 7.039 1.00 93.44 92 GLY A O 1
ATOM 711 N N . GLY A 1 93 ? -1.363 -17.778 6.696 1.00 89.62 93 GLY A N 1
ATOM 712 C CA . GLY A 1 93 ? -0.069 -17.333 7.225 1.00 89.62 93 GLY A CA 1
ATOM 713 C C . GLY A 1 93 ? 0.583 -16.267 6.352 1.00 89.62 93 GLY A C 1
ATOM 714 O O . GLY A 1 93 ? -0.082 -15.649 5.530 1.00 89.62 93 GLY A O 1
ATOM 715 N N . ILE A 1 94 ? 1.890 -16.051 6.523 1.00 83.88 94 ILE A N 1
ATOM 716 C CA . ILE A 1 94 ? 2.634 -15.082 5.709 1.00 83.88 94 ILE A CA 1
ATOM 717 C C . ILE A 1 94 ? 2.741 -15.605 4.274 1.00 83.88 94 ILE A C 1
ATOM 719 O O . ILE A 1 94 ? 3.450 -16.580 4.014 1.00 83.88 94 ILE A O 1
ATOM 723 N N . VAL A 1 95 ? 2.071 -14.934 3.338 1.00 83.56 95 VAL A N 1
ATOM 724 C CA . VAL A 1 95 ? 2.220 -15.199 1.902 1.00 83.56 95 VAL A CA 1
ATOM 725 C C . VAL A 1 95 ? 3.412 -14.403 1.374 1.00 83.56 95 VAL A C 1
ATOM 72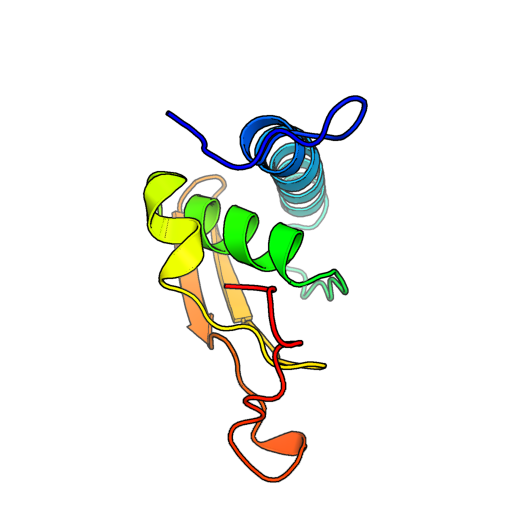7 O O . VAL A 1 95 ? 3.317 -13.203 1.133 1.00 83.56 95 VAL A O 1
ATOM 730 N N . ASP A 1 96 ? 4.542 -15.087 1.190 1.00 71.44 96 ASP A N 1
ATOM 731 C CA . ASP A 1 96 ? 5.788 -14.523 0.641 1.00 71.44 96 ASP A CA 1
ATOM 732 C C . ASP A 1 96 ? 6.018 -14.941 -0.823 1.00 71.44 96 ASP A C 1
ATOM 734 O O . ASP A 1 96 ? 7.131 -15.236 -1.250 1.00 71.44 96 ASP A O 1
ATOM 738 N N . SER A 1 97 ? 4.945 -15.027 -1.610 1.00 62.09 97 SER A N 1
ATOM 739 C CA . SER A 1 97 ? 5.019 -15.333 -3.041 1.00 62.09 97 SER A CA 1
ATOM 740 C C . SER A 1 97 ? 5.109 -14.049 -3.868 1.00 62.09 97 SER A C 1
ATOM 742 O O . SER A 1 97 ? 4.253 -13.783 -4.712 1.00 62.09 97 SER A O 1
ATOM 744 N N . THR A 1 98 ? 6.115 -13.216 -3.608 1.00 57.91 98 THR A N 1
ATOM 745 C CA . THR A 1 98 ? 6.473 -12.156 -4.564 1.00 57.91 98 THR A CA 1
ATOM 746 C C . THR A 1 98 ? 7.120 -12.829 -5.774 1.00 57.91 98 THR A C 1
ATOM 748 O O . THR A 1 98 ? 7.974 -13.697 -5.598 1.00 57.91 98 THR A O 1
ATOM 751 N N . ALA A 1 99 ? 6.702 -12.484 -6.995 1.00 52.00 99 ALA A N 1
ATOM 752 C CA . ALA A 1 99 ? 7.314 -13.040 -8.202 1.00 52.00 99 ALA A CA 1
ATOM 753 C C . ALA A 1 99 ? 8.840 -12.820 -8.178 1.00 52.00 99 ALA A C 1
ATOM 755 O O . ALA A 1 99 ? 9.300 -11.747 -7.776 1.00 52.00 99 ALA A O 1
ATOM 756 N N . GLU A 1 100 ? 9.622 -13.819 -8.602 1.00 44.88 100 GLU A N 1
ATOM 757 C CA . GLU A 1 100 ? 11.065 -13.646 -8.812 1.00 44.88 100 GLU A CA 1
ATOM 758 C C . GLU A 1 100 ? 11.298 -12.414 -9.704 1.00 44.88 100 GLU A C 1
ATOM 760 O O . GLU A 1 100 ? 10.782 -12.341 -10.818 1.00 44.88 100 GLU A O 1
ATOM 765 N N . GLY A 1 101 ? 12.039 -11.423 -9.193 1.00 45.72 101 GLY A N 1
ATOM 766 C CA . GLY A 1 101 ? 12.304 -10.154 -9.885 1.00 45.72 101 GLY A CA 1
ATOM 767 C C . GLY A 1 101 ? 11.421 -8.962 -9.486 1.00 45.72 101 GLY A C 1
ATOM 768 O O . GLY A 1 101 ? 11.568 -7.898 -10.076 1.00 45.72 101 GLY A O 1
ATOM 769 N N . ALA A 1 102 ? 10.533 -9.105 -8.493 1.00 51.03 102 ALA A N 1
ATOM 770 C CA . ALA A 1 102 ? 9.744 -8.003 -7.914 1.00 51.03 102 ALA A CA 1
ATOM 771 C C . ALA A 1 102 ? 10.406 -7.322 -6.685 1.00 51.03 102 ALA A C 1
ATOM 773 O O . ALA A 1 102 ? 9.734 -6.606 -5.935 1.00 51.03 102 ALA A O 1
ATOM 774 N N . LEU A 1 103 ? 11.706 -7.570 -6.468 1.00 47.72 103 LEU A N 1
ATOM 775 C CA . LEU A 1 103 ? 12.562 -6.983 -5.424 1.00 47.72 103 LEU A CA 1
ATOM 776 C C . LEU A 1 103 ? 13.616 -6.047 -6.019 1.00 47.72 103 LEU A C 1
ATOM 778 O O . LEU A 1 103 ? 14.025 -6.293 -7.176 1.00 47.72 103 LEU A O 1
#

pLDDT: mean 88.84, std 14.11, range [42.22, 98.19]

Organism: NCBI:txid2754717